Protein AF-A0ABC8SFY9-F1 (afdb_monomer)

Structure (mmCIF, N/CA/C/O backbone):
data_AF-A0ABC8SFY9-F1
#
_entry.id   AF-A0ABC8SFY9-F1
#
loop_
_atom_site.group_PDB
_atom_site.id
_atom_site.type_symbol
_atom_site.label_atom_id
_atom_site.label_alt_id
_atom_site.label_comp_id
_atom_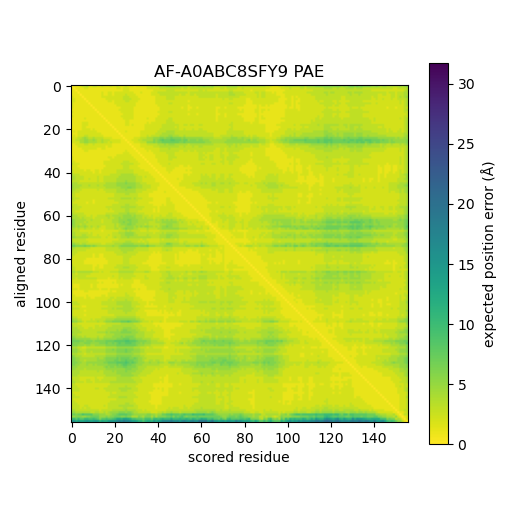site.label_asym_id
_atom_site.label_entity_id
_atom_site.label_seq_id
_atom_site.pdbx_PDB_ins_code
_atom_site.Cartn_x
_atom_site.Cartn_y
_atom_site.Cartn_z
_atom_site.occupancy
_atom_site.B_iso_or_equiv
_atom_site.auth_seq_id
_atom_site.auth_comp_id
_atom_site.auth_asym_id
_atom_site.auth_atom_id
_atom_site.pdbx_PDB_model_num
ATOM 1 N N . ALA A 1 1 ? -20.680 -1.539 16.215 1.00 97.00 1 ALA A N 1
ATOM 2 C CA . ALA A 1 1 ? -20.044 -0.478 15.408 1.00 97.00 1 ALA A CA 1
ATOM 3 C C . ALA A 1 1 ? -19.221 -1.113 14.290 1.00 97.00 1 ALA A C 1
ATOM 5 O O . ALA A 1 1 ? -18.813 -2.262 14.438 1.00 97.00 1 ALA A O 1
ATOM 6 N N . LEU A 1 2 ? -19.001 -0.397 13.190 1.00 98.44 2 LEU A N 1
ATOM 7 C CA . LEU A 1 2 ? -18.145 -0.825 12.082 1.00 98.44 2 LEU A CA 1
ATOM 8 C C . LEU A 1 2 ? -17.188 0.323 11.763 1.00 98.44 2 LEU A C 1
ATOM 10 O O . LEU A 1 2 ? -17.658 1.433 11.526 1.00 98.44 2 LEU A O 1
ATOM 14 N N . LEU A 1 3 ? -15.883 0.054 11.775 1.00 98.69 3 LEU A N 1
ATOM 15 C CA . LEU A 1 3 ? -14.887 0.963 11.210 1.00 98.69 3 LEU A CA 1
ATOM 16 C C . LEU A 1 3 ? -14.606 0.523 9.779 1.00 98.69 3 LEU A C 1
ATOM 18 O O . LEU A 1 3 ? -14.229 -0.624 9.550 1.00 98.69 3 LEU A O 1
ATOM 22 N N . SER A 1 4 ? -14.809 1.408 8.815 1.00 98.50 4 SER A N 1
ATOM 23 C CA . SER A 1 4 ? -14.533 1.104 7.417 1.00 98.50 4 SER A CA 1
ATOM 24 C C . SER A 1 4 ? -13.940 2.297 6.702 1.00 98.50 4 SER A C 1
ATOM 26 O O . SER A 1 4 ? -14.322 3.435 6.978 1.00 98.50 4 SER A O 1
ATOM 28 N N . GLY A 1 5 ? -13.115 2.024 5.702 1.00 98.56 5 GLY A N 1
ATOM 29 C CA . GLY A 1 5 ? -12.632 3.044 4.790 1.00 98.56 5 GLY A CA 1
ATOM 30 C C . GLY A 1 5 ? -12.065 2.441 3.514 1.00 98.56 5 GLY A C 1
ATOM 31 O O . GLY A 1 5 ? -11.805 1.241 3.452 1.00 98.56 5 GLY A O 1
ATOM 32 N N . CYS A 1 6 ? -11.884 3.305 2.517 1.00 98.50 6 CYS A N 1
ATOM 33 C CA . CYS A 1 6 ? -11.317 2.979 1.212 1.00 98.50 6 CYS A CA 1
ATOM 34 C C . CYS A 1 6 ? -9.950 3.666 1.040 1.00 98.50 6 CYS A C 1
ATOM 36 O O . CYS A 1 6 ? -9.765 4.790 1.523 1.00 98.50 6 CYS A O 1
ATOM 38 N N . SER A 1 7 ? -8.997 3.021 0.361 1.00 98.06 7 SER A N 1
ATOM 39 C CA . SER A 1 7 ? -7.664 3.572 0.075 1.00 98.06 7 SER A CA 1
ATOM 40 C C . SER A 1 7 ? -6.928 3.981 1.363 1.00 98.06 7 SER A C 1
ATOM 42 O O . SER A 1 7 ? -6.775 3.162 2.269 1.00 98.06 7 SER A O 1
ATOM 44 N N . ALA A 1 8 ? -6.525 5.247 1.516 1.00 97.50 8 ALA A N 1
ATOM 45 C CA . ALA A 1 8 ? -5.935 5.765 2.755 1.00 97.50 8 ALA A CA 1
ATOM 46 C C . ALA A 1 8 ? -6.844 5.567 3.987 1.00 97.50 8 ALA A C 1
ATOM 48 O O . ALA A 1 8 ? -6.358 5.269 5.076 1.00 97.50 8 ALA A O 1
ATOM 49 N N . GLY A 1 9 ? -8.169 5.668 3.822 1.00 98.38 9 GLY A N 1
ATOM 50 C CA . GLY A 1 9 ? -9.126 5.352 4.886 1.00 98.38 9 GLY A CA 1
ATOM 51 C C . GLY A 1 9 ? -9.219 3.850 5.170 1.00 98.38 9 GLY A C 1
ATOM 52 O O . GLY A 1 9 ? -9.486 3.448 6.303 1.00 98.38 9 GLY A O 1
ATOM 53 N N . GLY A 1 10 ? -8.971 3.018 4.157 1.00 98.50 10 GLY A N 1
ATOM 54 C CA . GLY A 1 10 ? -8.835 1.572 4.301 1.00 98.50 10 GLY A CA 1
ATOM 55 C C . GLY A 1 10 ? -7.616 1.241 5.143 1.00 98.50 10 GLY A C 1
ATOM 56 O O . GLY A 1 10 ? -7.768 0.575 6.161 1.00 98.50 10 GLY A O 1
ATOM 57 N N . LEU A 1 11 ? -6.454 1.804 4.789 1.00 98.25 11 LEU A N 1
ATOM 58 C CA . LEU A 1 11 ? -5.209 1.715 5.556 1.00 98.25 11 LEU A CA 1
ATOM 59 C C . LEU A 1 11 ? -5.415 2.150 7.015 1.00 98.25 11 LEU A C 1
ATOM 61 O O . LEU A 1 11 ? -5.069 1.411 7.934 1.00 98.25 11 LEU A O 1
ATOM 65 N N . ALA A 1 12 ? -6.052 3.302 7.237 1.00 97.94 12 ALA A N 1
ATOM 66 C CA . ALA A 1 12 ? -6.379 3.775 8.580 1.00 97.94 12 ALA A CA 1
ATOM 67 C C . ALA A 1 12 ? -7.294 2.794 9.335 1.00 97.94 12 ALA A C 1
ATOM 69 O O . ALA A 1 12 ? -7.073 2.520 10.512 1.00 97.94 12 ALA A O 1
ATOM 70 N N . SER A 1 13 ? -8.288 2.211 8.657 1.00 98.31 13 SER A N 1
ATOM 71 C CA . SER A 1 13 ? -9.162 1.198 9.259 1.00 98.31 13 SER A CA 1
ATOM 72 C C . SER A 1 13 ? -8.398 -0.060 9.668 1.00 98.31 13 SER A C 1
ATOM 74 O O . SER A 1 13 ? -8.762 -0.678 10.664 1.00 98.31 13 SER A O 1
ATOM 76 N N . ILE A 1 14 ? -7.336 -0.424 8.938 1.00 97.88 14 ILE A N 1
ATOM 77 C CA . ILE A 1 14 ? -6.436 -1.522 9.313 1.00 97.88 14 ILE A CA 1
ATOM 78 C C . ILE A 1 14 ? -5.655 -1.160 10.579 1.00 97.88 14 ILE A C 1
ATOM 80 O O . ILE A 1 14 ? -5.721 -1.877 11.575 1.00 97.88 14 ILE A O 1
ATOM 84 N N . LEU A 1 15 ? -4.946 -0.028 10.549 1.00 97.31 15 LEU A N 1
ATOM 85 C CA . LEU A 1 15 ? -4.025 0.384 11.612 1.00 97.31 15 LEU A CA 1
ATOM 86 C C . LEU A 1 15 ? -4.741 0.666 12.943 1.00 97.31 15 LEU A C 1
ATOM 88 O O . LEU A 1 15 ? -4.200 0.363 14.004 1.00 97.31 15 LEU A O 1
ATOM 92 N N . HIS A 1 16 ? -5.967 1.196 12.891 1.00 97.44 16 HIS A N 1
ATOM 93 C CA . HIS A 1 16 ? -6.719 1.649 14.068 1.00 97.44 16 HIS A CA 1
ATOM 94 C C . HIS A 1 16 ? -7.864 0.715 14.481 1.00 97.44 16 HIS A C 1
ATOM 96 O O . HIS A 1 16 ? -8.679 1.084 15.326 1.00 97.44 16 HIS A O 1
ATOM 102 N N . CYS A 1 17 ? -7.959 -0.493 13.913 1.00 97.81 17 CYS A N 1
ATOM 103 C CA . CYS A 1 17 ? -9.089 -1.387 14.176 1.00 97.81 17 CYS A CA 1
ATOM 104 C C . CYS A 1 17 ? -9.256 -1.722 15.673 1.00 97.81 17 CYS A C 1
ATOM 106 O O . CYS A 1 17 ? -10.347 -1.581 16.236 1.00 97.81 17 CYS A O 1
ATOM 108 N N . ASP A 1 18 ? -8.163 -2.108 16.338 1.00 97.00 18 ASP A N 1
ATOM 109 C CA . ASP A 1 18 ? -8.180 -2.446 17.766 1.00 97.00 18 ASP A CA 1
ATOM 110 C C . ASP A 1 18 ? -8.329 -1.209 18.662 1.00 97.00 18 ASP A C 1
ATOM 112 O O . ASP A 1 18 ? -9.000 -1.266 19.692 1.00 97.00 18 ASP A O 1
ATOM 116 N N . GLU A 1 19 ? -7.770 -0.066 18.262 1.00 96.50 19 GLU A N 1
ATOM 117 C CA . GLU A 1 19 ? -7.972 1.201 18.971 1.00 96.50 19 GLU A CA 1
ATOM 118 C C . GLU A 1 19 ? -9.453 1.596 18.962 1.00 96.50 19 GLU A C 1
ATOM 120 O O . GLU A 1 19 ? -10.039 1.856 20.013 1.00 96.50 19 GLU A O 1
ATOM 125 N N . PHE A 1 20 ? -10.098 1.527 17.796 1.00 97.75 20 PHE A N 1
ATOM 126 C CA . PHE A 1 20 ? -11.526 1.787 17.659 1.00 97.75 20 PHE A CA 1
ATOM 127 C C . PHE A 1 20 ? -12.369 0.812 18.483 1.00 97.75 20 PHE A C 1
ATOM 129 O O . PHE A 1 20 ? -13.337 1.228 19.120 1.00 97.75 20 PHE A O 1
ATOM 136 N N . ARG A 1 21 ? -11.995 -0.476 18.541 1.00 97.81 21 ARG A N 1
ATOM 137 C CA . ARG A 1 21 ? -12.646 -1.460 19.422 1.00 97.81 21 ARG A CA 1
ATOM 138 C C . ARG A 1 21 ? -12.590 -1.046 20.889 1.00 97.81 21 ARG A C 1
ATOM 140 O O . ARG A 1 21 ? -13.574 -1.268 21.602 1.00 97.81 21 ARG A O 1
ATOM 147 N N . ASN A 1 22 ? -11.477 -0.470 21.330 1.00 97.12 22 ASN A N 1
ATOM 148 C CA . ASN A 1 22 ? -11.254 -0.083 22.723 1.00 97.12 22 ASN A CA 1
ATOM 149 C C . ASN A 1 22 ? -12.044 1.165 23.144 1.00 97.12 22 ASN A C 1
ATOM 151 O O . ASN A 1 22 ? -12.210 1.395 24.339 1.00 97.12 22 ASN A O 1
ATOM 155 N N . LEU A 1 23 ? -12.606 1.921 22.194 1.00 97.94 23 LEU A N 1
ATOM 156 C CA . LEU A 1 23 ? -13.518 3.033 22.489 1.00 97.94 23 LEU A CA 1
ATOM 157 C C . LEU A 1 23 ? -14.900 2.570 22.982 1.00 97.94 23 LEU A C 1
ATOM 159 O O . LEU A 1 23 ? -15.683 3.386 23.467 1.00 97.94 23 LEU A O 1
ATOM 163 N N . PHE A 1 24 ? -15.225 1.278 22.856 1.00 98.25 24 PHE A N 1
ATOM 164 C CA . PHE A 1 24 ? -16.538 0.735 23.206 1.00 98.25 24 PHE A CA 1
ATOM 165 C C . PHE A 1 24 ? -16.481 -0.277 24.361 1.00 98.25 24 PHE A C 1
ATOM 167 O O . PHE A 1 24 ? -15.519 -1.043 24.473 1.00 98.25 24 PHE A O 1
ATOM 174 N N . PRO A 1 25 ? -17.567 -0.403 25.154 1.00 97.75 25 PRO A N 1
ATOM 175 C CA . PRO A 1 25 ? -17.709 -1.471 26.142 1.00 97.75 25 PRO A CA 1
ATOM 176 C C . PRO A 1 25 ? -17.524 -2.873 25.545 1.00 97.75 25 PRO A C 1
ATOM 178 O O . PRO A 1 25 ? -17.759 -3.107 24.354 1.00 97.75 25 PRO A O 1
ATOM 181 N N . SER A 1 26 ? -17.171 -3.847 26.387 1.00 94.69 26 SER A N 1
ATOM 182 C CA . SER A 1 26 ? -16.969 -5.245 25.975 1.00 94.69 26 SER A CA 1
ATOM 183 C C . SER A 1 26 ? -18.202 -5.865 25.293 1.00 94.69 26 SER A C 1
ATOM 185 O O . SER A 1 26 ? -18.047 -6.677 24.384 1.00 94.69 26 SER A O 1
ATOM 187 N N . SER A 1 27 ? -19.411 -5.422 25.654 1.00 97.31 27 SER A N 1
ATOM 188 C CA . SER A 1 27 ? -20.687 -5.857 25.067 1.00 97.31 27 SER A CA 1
ATOM 189 C C . SER A 1 27 ? -20.922 -5.384 23.627 1.00 97.31 27 SER A C 1
ATOM 191 O O . SER A 1 27 ? -21.734 -5.973 22.910 1.00 97.31 27 SER A O 1
ATOM 193 N N . THR A 1 28 ? -20.220 -4.341 23.171 1.00 98.31 28 THR A N 1
ATOM 194 C CA . THR A 1 28 ? -20.381 -3.828 21.807 1.00 98.31 28 THR A CA 1
ATOM 195 C C . THR A 1 28 ? -19.648 -4.724 20.818 1.00 98.31 28 THR A C 1
ATOM 197 O O . THR A 1 28 ? -18.427 -4.873 20.869 1.00 98.31 28 THR A O 1
ATOM 200 N N . LYS A 1 29 ? -20.385 -5.270 19.847 1.00 98.25 29 LYS A N 1
ATOM 201 C CA . LYS A 1 29 ? -19.782 -5.937 18.689 1.00 98.25 29 LYS A CA 1
ATOM 202 C C . LYS A 1 29 ? -19.163 -4.886 17.768 1.00 98.25 29 LYS A C 1
ATOM 204 O O . LYS A 1 29 ? -19.874 -4.034 17.222 1.00 98.25 29 LYS A O 1
ATOM 209 N N . VAL A 1 30 ? -17.850 -4.962 17.595 1.00 98.50 30 VAL A N 1
ATOM 210 C CA . VAL A 1 30 ? -17.082 -4.127 16.667 1.00 98.50 30 VAL A CA 1
ATOM 211 C C . VAL A 1 30 ? -16.456 -5.023 15.609 1.00 98.50 30 VAL A C 1
ATOM 213 O O . VAL A 1 30 ? -16.012 -6.129 15.914 1.00 98.50 30 VAL A O 1
ATOM 216 N N . LYS A 1 31 ? -16.480 -4.552 14.367 1.00 98.38 31 LYS A N 1
ATOM 217 C CA . LYS A 1 31 ? -15.796 -5.158 13.225 1.00 98.38 31 LYS A CA 1
ATOM 218 C C . LYS A 1 31 ? -15.107 -4.056 12.429 1.00 98.38 31 LYS A C 1
ATOM 220 O O . LYS A 1 31 ? -15.511 -2.895 12.543 1.00 98.38 31 LYS A O 1
ATOM 225 N N . CYS A 1 32 ? -14.136 -4.427 11.607 1.00 98.69 32 CYS A N 1
ATOM 226 C CA . CYS A 1 32 ? -13.455 -3.501 10.708 1.00 98.69 32 CYS A CA 1
ATOM 227 C C . CYS A 1 32 ? -13.485 -3.986 9.257 1.00 98.69 32 CYS A C 1
ATOM 229 O O . CYS A 1 32 ? -13.538 -5.189 8.999 1.00 98.69 32 CYS A O 1
ATOM 231 N N . LEU A 1 33 ? -13.432 -3.048 8.316 1.00 98.56 33 LEU A N 1
ATOM 232 C CA . LEU A 1 33 ? -13.298 -3.301 6.885 1.00 98.56 33 LEU A CA 1
ATOM 233 C C . LEU A 1 33 ? -12.219 -2.382 6.308 1.00 98.56 33 LEU A C 1
ATOM 235 O O . LEU A 1 33 ? -12.390 -1.164 6.282 1.00 98.56 33 LEU A O 1
ATOM 239 N N . GLY A 1 34 ? -11.130 -2.970 5.826 1.00 98.31 34 GLY A N 1
ATOM 240 C CA . GLY A 1 34 ? -10.152 -2.262 5.005 1.00 98.31 34 GLY A CA 1
ATOM 241 C C . GLY A 1 34 ? -10.435 -2.528 3.533 1.00 98.31 34 GLY A C 1
ATOM 242 O O . GLY A 1 34 ? -10.194 -3.644 3.077 1.00 98.31 34 GLY A O 1
ATOM 243 N N . ASP A 1 35 ? -10.944 -1.531 2.810 1.00 98.56 35 ASP A N 1
ATOM 244 C CA . ASP A 1 35 ? -11.115 -1.579 1.354 1.00 98.56 35 ASP A CA 1
ATOM 245 C C . ASP A 1 35 ? -9.953 -0.856 0.655 1.00 98.56 35 ASP A C 1
ATOM 247 O O . ASP A 1 35 ? -9.627 0.278 1.005 1.00 98.56 35 ASP A O 1
ATOM 251 N N . ALA A 1 36 ? -9.292 -1.515 -0.298 1.00 98.19 36 ALA A N 1
ATOM 252 C CA . ALA A 1 36 ? -8.142 -0.996 -1.050 1.00 98.19 36 ALA A CA 1
ATOM 253 C C . ALA A 1 36 ? -7.031 -0.379 -0.162 1.00 98.19 36 ALA A C 1
ATOM 255 O O . ALA A 1 36 ? -6.348 0.562 -0.557 1.00 98.19 36 ALA A O 1
ATOM 256 N N . GLY A 1 37 ? -6.903 -0.857 1.081 1.00 98.00 37 GLY A N 1
ATOM 257 C CA . GLY A 1 37 ? -6.009 -0.300 2.102 1.00 98.00 37 GLY A CA 1
ATOM 258 C C . GLY A 1 37 ? -4.767 -1.142 2.384 1.00 98.00 37 GLY A C 1
ATOM 259 O O . GLY A 1 37 ? -3.934 -0.738 3.193 1.00 98.00 37 GLY A O 1
ATOM 260 N N . LEU A 1 38 ? -4.648 -2.319 1.760 1.00 97.62 38 LEU A N 1
ATOM 261 C CA . LEU A 1 38 ? -3.526 -3.240 1.935 1.00 97.62 38 LEU A CA 1
ATOM 262 C C . LEU A 1 38 ? -2.409 -2.876 0.952 1.00 97.62 38 LEU A C 1
ATOM 264 O O . LEU A 1 38 ? -2.240 -3.508 -0.089 1.00 97.62 38 LEU A O 1
ATOM 268 N N . PHE A 1 39 ? -1.650 -1.838 1.294 1.00 98.06 39 PHE A N 1
ATOM 269 C CA . PHE A 1 39 ? -0.449 -1.471 0.553 1.00 98.06 39 PHE A CA 1
ATOM 270 C C . PHE A 1 39 ? 0.739 -2.336 0.973 1.00 98.06 39 PHE A C 1
ATOM 272 O O . PHE A 1 39 ? 0.965 -2.549 2.162 1.00 98.06 39 PHE A O 1
ATOM 279 N N . LEU A 1 40 ? 1.511 -2.804 -0.004 1.00 97.88 40 LEU A N 1
ATOM 280 C CA . LEU A 1 40 ? 2.712 -3.616 0.240 1.00 97.88 40 LEU A CA 1
ATOM 281 C C . LEU A 1 40 ? 4.004 -2.810 0.093 1.00 97.88 40 LEU A C 1
ATOM 283 O O . LEU A 1 40 ? 4.105 -1.987 -0.823 1.00 97.88 40 LEU A O 1
ATOM 287 N N . ASP A 1 41 ? 5.021 -3.097 0.906 1.00 97.62 41 ASP A N 1
ATOM 288 C CA . ASP A 1 41 ? 6.374 -2.583 0.685 1.00 97.62 41 ASP A CA 1
ATOM 289 C C . ASP A 1 41 ? 7.020 -3.418 -0.435 1.00 97.62 41 ASP A C 1
ATOM 291 O O . ASP A 1 41 ? 7.747 -4.393 -0.216 1.00 97.62 41 ASP A O 1
ATOM 295 N N . ALA A 1 42 ? 6.676 -3.084 -1.678 1.00 97.50 42 ALA A N 1
ATOM 296 C CA . ALA A 1 42 ? 7.113 -3.791 -2.875 1.00 97.50 42 ALA A CA 1
ATOM 297 C C . ALA A 1 42 ? 8.237 -3.048 -3.608 1.00 97.50 42 ALA A C 1
ATOM 299 O O . ALA A 1 42 ? 8.341 -1.819 -3.572 1.00 97.50 42 ALA A O 1
ATOM 300 N N . VAL A 1 43 ? 9.063 -3.823 -4.311 1.00 98.00 43 VAL A N 1
ATOM 301 C CA . VAL A 1 43 ? 10.079 -3.291 -5.219 1.00 98.00 43 VAL A CA 1
ATOM 302 C C . VAL A 1 43 ? 9.405 -2.839 -6.517 1.00 98.00 43 VAL A C 1
ATOM 304 O O . VAL A 1 43 ? 8.600 -3.572 -7.091 1.00 98.00 43 VAL A O 1
ATOM 307 N N . ASP A 1 44 ? 9.719 -1.628 -6.961 1.00 97.88 44 ASP A N 1
ATOM 308 C CA . ASP A 1 44 ? 9.241 -1.036 -8.205 1.00 9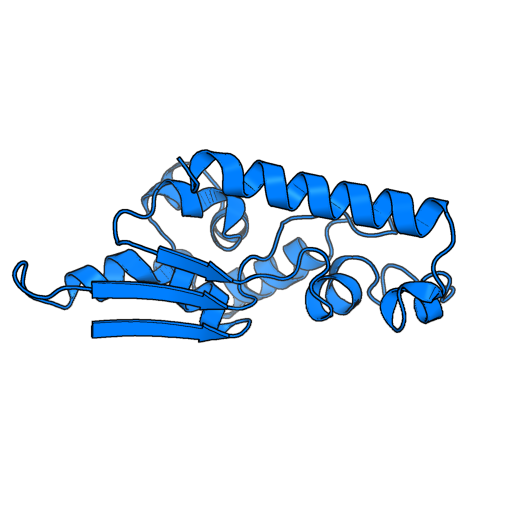7.88 44 ASP A CA 1
ATOM 309 C C . ASP A 1 44 ? 10.025 -1.537 -9.428 1.00 97.88 44 ASP A C 1
ATOM 311 O O . ASP A 1 44 ? 11.027 -2.249 -9.324 1.00 97.88 44 ASP A O 1
ATOM 315 N N . VAL A 1 45 ? 9.571 -1.158 -10.621 1.00 97.81 45 VAL A N 1
ATOM 316 C CA . VAL A 1 45 ? 10.137 -1.611 -11.902 1.00 97.81 45 VAL A CA 1
ATOM 317 C C . VAL A 1 45 ? 11.576 -1.142 -12.149 1.00 97.81 45 VAL A C 1
ATOM 319 O O . VAL A 1 45 ? 12.238 -1.667 -13.041 1.00 97.81 45 VAL A O 1
ATOM 322 N N . SER A 1 46 ? 12.079 -0.195 -11.348 1.00 97.19 46 SER A N 1
ATOM 323 C CA . SER A 1 46 ? 13.474 0.258 -11.364 1.00 97.19 46 SER A CA 1
ATOM 324 C C . SER A 1 46 ? 14.357 -0.449 -10.327 1.00 97.19 46 SER A C 1
ATOM 326 O O . SER A 1 46 ? 15.547 -0.147 -10.223 1.00 97.19 46 SER A O 1
ATOM 328 N N . GLY A 1 47 ? 13.797 -1.381 -9.546 1.00 96.81 47 GLY A N 1
ATOM 329 C CA . GLY A 1 47 ? 14.507 -2.089 -8.480 1.00 96.81 47 GLY A CA 1
ATOM 330 C C . GLY A 1 47 ? 14.566 -1.330 -7.149 1.00 96.81 47 GLY A C 1
ATOM 331 O O . GLY A 1 47 ? 15.298 -1.743 -6.250 1.00 96.81 47 GLY A O 1
ATOM 332 N N . LYS A 1 48 ? 13.818 -0.230 -7.000 1.00 97.31 48 LYS A N 1
ATOM 333 C CA . LYS A 1 48 ? 13.773 0.594 -5.779 1.00 97.31 48 LYS A CA 1
ATOM 334 C C . LYS A 1 48 ? 12.474 0.357 -5.006 1.00 97.31 48 LYS A C 1
ATOM 336 O O . LYS A 1 48 ? 11.676 -0.491 -5.374 1.00 97.31 48 LYS A O 1
ATOM 341 N N . ARG A 1 49 ? 12.264 1.070 -3.895 1.00 97.31 49 ARG A N 1
ATOM 342 C CA . ARG A 1 49 ? 11.045 0.988 -3.068 1.00 97.31 49 ARG A CA 1
ATOM 343 C C . ARG A 1 49 ? 10.324 2.335 -3.030 1.00 97.31 49 ARG A C 1
ATOM 345 O O . ARG A 1 49 ? 10.252 2.975 -1.983 1.00 97.31 49 ARG A O 1
ATOM 352 N N . SER A 1 50 ? 9.803 2.775 -4.178 1.00 97.00 50 SER A N 1
ATOM 353 C CA . SER A 1 50 ? 9.155 4.092 -4.319 1.00 97.00 50 SER A CA 1
ATOM 354 C C . SER A 1 50 ? 8.071 4.369 -3.265 1.00 97.00 50 SER A C 1
ATOM 356 O O . SER A 1 50 ? 8.022 5.466 -2.709 1.00 97.00 50 SER A O 1
ATOM 358 N N . LEU A 1 51 ? 7.237 3.377 -2.923 1.00 97.69 51 LEU A N 1
ATOM 359 C CA . LEU A 1 51 ? 6.189 3.559 -1.910 1.00 97.69 51 LEU A CA 1
ATOM 360 C C . LEU A 1 51 ? 6.744 3.687 -0.497 1.00 97.69 51 LEU A C 1
ATOM 362 O O . LEU A 1 51 ? 6.212 4.466 0.285 1.00 97.69 51 LEU A O 1
ATOM 366 N N . ARG A 1 52 ? 7.829 2.973 -0.177 1.00 98.00 52 ARG A N 1
ATOM 367 C CA . ARG A 1 52 ? 8.496 3.108 1.121 1.00 98.00 52 ARG A CA 1
ATOM 368 C C . ARG A 1 52 ? 9.009 4.522 1.315 1.00 98.00 52 ARG A C 1
ATOM 370 O O . ARG A 1 52 ? 8.771 5.094 2.367 1.00 98.00 52 ARG A O 1
ATOM 377 N N . THR A 1 53 ? 9.634 5.105 0.293 1.00 97.25 53 THR A N 1
ATOM 378 C CA . THR A 1 53 ? 10.081 6.505 0.339 1.00 97.25 53 THR A CA 1
ATOM 379 C C . THR A 1 53 ? 8.906 7.469 0.525 1.00 97.25 53 THR A C 1
ATOM 381 O O . THR A 1 53 ? 8.998 8.401 1.321 1.00 97.25 53 THR A O 1
ATOM 384 N N . LEU A 1 54 ? 7.777 7.237 -0.157 1.00 96.62 54 LEU A N 1
ATOM 385 C CA . LEU A 1 54 ? 6.565 8.039 0.044 1.00 96.62 54 LEU A CA 1
ATOM 386 C C . LEU A 1 54 ? 6.039 7.917 1.483 1.00 96.62 54 LEU A C 1
ATOM 388 O O . LEU A 1 54 ? 5.765 8.926 2.129 1.00 96.62 54 LEU A O 1
ATOM 392 N N . PHE A 1 55 ? 5.900 6.691 1.986 1.00 97.75 55 PHE A N 1
ATOM 393 C CA . PHE A 1 55 ? 5.378 6.412 3.323 1.00 97.75 55 PHE A CA 1
ATOM 394 C C . PHE A 1 55 ? 6.314 6.909 4.422 1.00 97.75 55 PHE A C 1
ATOM 396 O O . PHE A 1 55 ? 5.830 7.457 5.404 1.00 97.75 55 PHE A O 1
ATOM 403 N N . GLU A 1 56 ? 7.630 6.825 4.240 1.00 97.94 56 GLU A N 1
ATOM 404 C CA . GLU A 1 56 ? 8.612 7.438 5.138 1.00 97.94 56 GLU A CA 1
ATOM 405 C C . GLU A 1 56 ? 8.392 8.950 5.243 1.00 97.94 56 GLU A C 1
ATOM 407 O O . GLU A 1 56 ? 8.331 9.499 6.346 1.00 97.94 56 GLU A O 1
ATOM 412 N N . GLY A 1 57 ? 8.175 9.612 4.102 1.00 97.44 57 GLY A N 1
ATOM 413 C CA . GLY A 1 57 ? 7.813 11.025 4.055 1.00 97.44 57 GLY A CA 1
ATOM 414 C C . GLY A 1 57 ? 6.522 11.327 4.818 1.00 97.44 57 GLY A C 1
ATOM 415 O O . GLY A 1 57 ? 6.490 12.266 5.609 1.00 97.44 57 GLY A O 1
ATOM 416 N N . VAL A 1 58 ? 5.474 10.514 4.643 1.00 96.69 58 VAL A N 1
ATOM 417 C CA . VAL A 1 58 ? 4.205 10.659 5.382 1.00 96.69 58 VAL A CA 1
ATOM 418 C C . VAL A 1 58 ? 4.415 10.471 6.884 1.00 96.69 58 VAL A C 1
ATOM 420 O O . VAL A 1 58 ? 3.963 11.300 7.674 1.00 96.69 58 VAL A O 1
ATOM 423 N N . VAL A 1 59 ? 5.119 9.411 7.282 1.00 97.25 59 VAL A N 1
ATOM 424 C CA . VAL A 1 59 ? 5.367 9.068 8.685 1.00 97.25 59 VAL A CA 1
ATOM 425 C C . VAL A 1 59 ? 6.144 10.170 9.393 1.00 97.25 59 VAL A C 1
ATOM 427 O O . VAL A 1 59 ? 5.743 10.594 10.481 1.00 97.25 59 VAL A O 1
ATOM 430 N N . SER A 1 60 ? 7.205 10.666 8.755 1.00 97.00 60 SER A N 1
ATOM 431 C CA . SER A 1 60 ? 8.035 11.751 9.274 1.00 97.00 60 SER A CA 1
ATOM 432 C C . SER A 1 60 ? 7.268 13.074 9.335 1.00 97.00 60 SER A C 1
ATOM 434 O O . SER A 1 60 ? 7.193 13.694 10.395 1.00 97.00 60 SER A O 1
ATOM 436 N N . LEU A 1 61 ? 6.631 13.479 8.229 1.00 97.56 61 LEU A N 1
ATOM 437 C CA . LEU A 1 61 ? 5.968 14.780 8.118 1.00 97.56 61 LEU A CA 1
ATOM 438 C C . LEU A 1 61 ? 4.747 14.901 9.035 1.00 97.56 61 LEU A C 1
ATOM 440 O O . LEU A 1 61 ? 4.531 15.949 9.637 1.00 97.56 61 LEU A O 1
ATOM 444 N N . GLN A 1 62 ? 3.938 13.844 9.135 1.00 95.50 62 GLN A N 1
ATOM 445 C CA . GLN A 1 62 ? 2.701 13.856 9.923 1.00 95.50 62 GLN A CA 1
ATOM 446 C C . GLN A 1 62 ? 2.919 13.416 11.379 1.00 95.50 62 GLN A C 1
ATOM 448 O O . GLN A 1 62 ? 2.003 13.500 12.197 1.00 95.50 62 GLN A O 1
ATOM 453 N N . GLY A 1 63 ? 4.111 12.912 11.720 1.00 94.69 63 GLY A N 1
ATOM 454 C CA . GLY A 1 63 ? 4.415 12.412 13.061 1.00 94.69 63 GLY A CA 1
ATOM 455 C C . GLY A 1 63 ? 3.497 11.265 13.500 1.00 94.69 63 GLY A C 1
ATOM 456 O O . GLY A 1 63 ? 3.210 11.128 14.692 1.00 94.69 63 GLY A O 1
ATOM 457 N N . VAL A 1 64 ? 3.013 10.450 12.553 1.00 94.12 64 VAL A N 1
ATOM 458 C CA . VAL A 1 64 ? 2.028 9.380 12.820 1.00 94.12 64 VAL A CA 1
ATOM 459 C C . VAL A 1 64 ? 2.621 8.174 13.540 1.00 94.12 64 VAL A C 1
ATOM 461 O O . VAL A 1 64 ? 1.869 7.325 14.000 1.00 94.12 64 VAL A O 1
ATOM 464 N N . GLN A 1 65 ? 3.943 8.126 13.728 1.00 93.75 65 GLN A N 1
ATOM 465 C CA . GLN A 1 65 ? 4.642 7.073 14.476 1.00 93.75 65 GLN A CA 1
ATOM 466 C C . GLN A 1 65 ? 4.022 6.771 15.852 1.00 93.75 65 GLN A C 1
ATOM 468 O O . GLN A 1 65 ? 3.980 5.620 16.271 1.00 93.75 65 GLN A O 1
ATOM 473 N N . LYS A 1 66 ? 3.496 7.796 16.537 1.00 92.00 66 LYS A N 1
ATOM 474 C CA . LYS A 1 66 ? 2.851 7.674 17.856 1.00 92.00 66 LYS A CA 1
ATOM 475 C C . LYS A 1 66 ? 1.469 7.010 17.814 1.00 92.00 66 LYS A C 1
ATOM 477 O O . LYS A 1 66 ? 0.967 6.613 18.855 1.00 92.00 66 LYS A O 1
ATOM 482 N N . ASN A 1 67 ? 0.868 6.929 16.629 1.00 92.62 67 ASN A N 1
ATOM 483 C CA . ASN A 1 67 ? -0.453 6.350 16.394 1.00 92.62 67 ASN A CA 1
ATOM 484 C C . ASN A 1 67 ? -0.358 4.958 15.736 1.00 92.62 67 ASN A C 1
ATOM 486 O O . ASN A 1 67 ? -1.377 4.379 15.377 1.00 92.62 67 ASN A O 1
ATOM 490 N N . LEU A 1 68 ? 0.854 4.436 15.520 1.00 95.19 68 LEU A N 1
ATOM 491 C CA . LEU A 1 68 ? 1.063 3.116 14.930 1.00 95.19 68 LEU A CA 1
ATOM 492 C C . LEU A 1 68 ? 0.945 2.002 15.981 1.00 95.19 68 LEU A C 1
ATOM 494 O O . LEU A 1 68 ? 1.253 2.236 17.153 1.00 95.19 68 LEU A O 1
ATOM 498 N N . PRO A 1 69 ? 0.577 0.768 15.583 1.00 93.00 69 PRO A N 1
ATOM 499 C CA . PRO A 1 69 ? 0.480 -0.352 16.512 1.00 93.00 69 PRO A CA 1
ATOM 500 C C . PRO A 1 69 ? 1.794 -0.608 17.262 1.00 93.00 69 PRO A C 1
ATOM 502 O O . PRO A 1 69 ? 2.812 -0.955 16.658 1.00 93.00 69 PRO A O 1
ATOM 505 N N . HIS A 1 70 ? 1.757 -0.514 18.595 1.00 91.94 70 HIS A N 1
ATOM 506 C CA . HIS A 1 70 ? 2.911 -0.808 19.457 1.00 91.94 70 HIS A CA 1
ATOM 507 C C . HIS A 1 70 ? 3.452 -2.228 19.272 1.00 91.94 70 HIS A C 1
ATOM 509 O O . HIS A 1 70 ? 4.651 -2.463 19.379 1.00 91.94 70 HIS A O 1
ATOM 515 N N . THR A 1 71 ? 2.575 -3.180 18.950 1.00 91.81 71 THR A N 1
ATOM 516 C CA . THR A 1 71 ? 2.958 -4.561 18.629 1.00 91.81 71 THR A CA 1
ATOM 517 C C . THR A 1 71 ? 3.935 -4.646 17.457 1.00 91.81 71 THR A C 1
ATOM 519 O O . THR A 1 71 ? 4.739 -5.572 17.421 1.00 91.81 71 THR A O 1
ATOM 522 N N . CYS A 1 72 ? 3.904 -3.680 16.535 1.00 95.56 72 CYS A N 1
ATOM 523 C CA . CYS A 1 72 ? 4.845 -3.584 15.428 1.00 95.56 72 CYS A CA 1
ATOM 524 C C . CYS A 1 72 ? 6.046 -2.688 15.769 1.00 95.56 72 CYS A C 1
ATOM 526 O O . CYS A 1 72 ? 7.193 -3.105 15.604 1.00 95.56 72 CYS A O 1
ATOM 528 N N . THR A 1 73 ? 5.808 -1.473 16.284 1.00 95.94 73 THR A N 1
ATOM 529 C CA . THR A 1 73 ? 6.875 -0.469 16.485 1.00 95.94 73 THR A CA 1
ATOM 530 C C . THR A 1 73 ? 7.884 -0.842 17.572 1.00 95.94 73 THR A C 1
ATOM 532 O O . THR A 1 73 ? 8.972 -0.277 17.619 1.00 95.94 73 THR A O 1
ATOM 535 N N . ASN A 1 74 ? 7.576 -1.838 18.409 1.00 94.81 74 ASN A N 1
ATOM 536 C CA . ASN A 1 74 ? 8.532 -2.421 19.353 1.00 94.81 74 ASN A CA 1
ATOM 537 C C . ASN A 1 74 ? 9.649 -3.242 18.679 1.00 94.81 74 ASN A C 1
ATOM 539 O O . ASN A 1 74 ? 10.654 -3.540 19.325 1.00 94.81 74 ASN A O 1
ATOM 543 N N . HIS A 1 75 ? 9.478 -3.640 17.415 1.00 95.19 75 HIS A N 1
ATOM 544 C CA . HIS A 1 75 ? 10.402 -4.537 16.712 1.00 95.19 75 HIS A CA 1
ATOM 545 C C . HIS A 1 75 ? 10.821 -4.039 15.322 1.00 95.19 75 HIS A C 1
ATOM 547 O O . HIS A 1 75 ? 11.859 -4.467 14.821 1.00 95.19 75 HIS A O 1
ATOM 553 N N . LEU A 1 76 ? 10.039 -3.152 14.702 1.00 97.25 76 LEU A N 1
ATOM 554 C CA . LEU A 1 76 ? 10.286 -2.602 13.369 1.00 97.25 76 LEU A CA 1
ATOM 555 C C . LEU A 1 76 ? 10.250 -1.070 13.384 1.00 97.25 76 LEU A C 1
ATOM 557 O O . LEU A 1 76 ? 9.667 -0.452 14.275 1.00 97.25 76 LEU A O 1
ATOM 561 N N . ASP A 1 77 ? 10.864 -0.453 12.373 1.00 97.25 77 ASP A N 1
ATOM 562 C CA . ASP A 1 77 ? 10.829 0.999 12.215 1.00 97.25 77 ASP A CA 1
ATOM 563 C C . ASP A 1 77 ? 9.404 1.510 11.896 1.00 97.25 77 ASP A C 1
ATOM 565 O O . ASP A 1 77 ? 8.601 0.780 11.300 1.00 97.25 77 ASP A O 1
ATOM 569 N N . PRO A 1 78 ? 9.068 2.767 12.250 1.00 97.31 78 PRO A N 1
ATOM 570 C CA . PRO A 1 78 ? 7.735 3.323 12.021 1.00 97.31 78 PRO A CA 1
ATOM 571 C C . PRO A 1 78 ? 7.250 3.251 10.568 1.00 97.31 78 PRO A C 1
ATOM 573 O O . PRO A 1 78 ? 6.065 3.021 10.340 1.00 97.31 78 PRO A O 1
ATOM 576 N N . THR A 1 79 ? 8.135 3.399 9.579 1.00 98.00 79 THR A N 1
ATOM 577 C CA . THR A 1 79 ? 7.750 3.297 8.164 1.00 98.00 79 THR A CA 1
ATOM 578 C C . THR A 1 79 ? 7.325 1.875 7.821 1.00 98.00 79 THR A C 1
ATOM 580 O O . THR A 1 79 ? 6.273 1.689 7.212 1.00 98.00 79 THR A O 1
ATOM 583 N N . SER A 1 80 ? 8.077 0.866 8.270 1.00 97.88 80 SER A N 1
ATOM 584 C CA . SER A 1 80 ? 7.685 -0.542 8.113 1.00 97.88 80 SER A CA 1
ATOM 585 C C . SER A 1 80 ? 6.334 -0.834 8.777 1.00 97.88 80 SER A C 1
ATOM 587 O O . SER A 1 80 ? 5.502 -1.528 8.198 1.00 97.88 80 SER A O 1
ATOM 589 N N . CYS A 1 81 ? 6.056 -0.247 9.943 1.00 97.62 81 CYS A N 1
ATOM 590 C CA . CYS A 1 81 ? 4.775 -0.418 10.638 1.00 97.62 81 CYS A CA 1
ATOM 591 C C . CYS A 1 81 ? 3.595 0.343 10.026 1.00 97.62 81 CYS A C 1
ATOM 593 O O . CYS A 1 81 ? 2.448 0.060 10.372 1.00 97.62 81 CYS A O 1
ATOM 595 N N . PHE A 1 82 ? 3.854 1.281 9.115 1.00 97.81 82 PHE A N 1
ATOM 596 C CA . PHE A 1 82 ? 2.815 1.929 8.320 1.00 97.81 82 PHE A CA 1
ATOM 597 C C . PHE A 1 82 ? 2.351 1.041 7.150 1.00 97.81 82 PHE A C 1
ATOM 599 O O . PHE A 1 82 ? 1.262 1.255 6.624 1.00 97.81 82 PHE A O 1
ATOM 606 N N . PHE A 1 83 ? 3.119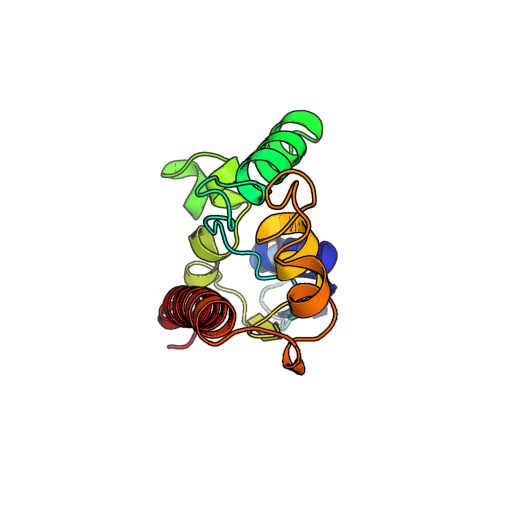 0.006 6.778 1.00 98.00 83 PHE A N 1
ATOM 607 C CA . PHE A 1 83 ? 2.678 -1.035 5.848 1.00 98.00 83 PHE A CA 1
ATOM 608 C C . PHE A 1 83 ? 1.880 -2.129 6.579 1.00 98.00 83 PHE A C 1
ATOM 610 O O . PHE A 1 83 ? 2.420 -2.793 7.472 1.00 98.00 83 PHE A O 1
ATOM 617 N N . PRO A 1 84 ? 0.612 -2.380 6.196 1.00 96.75 84 PRO A N 1
ATOM 618 C CA . PRO A 1 84 ? -0.236 -3.377 6.846 1.00 96.75 84 PRO A CA 1
ATOM 619 C C . PRO A 1 84 ? 0.349 -4.785 6.908 1.00 96.75 84 PRO A C 1
ATOM 621 O O . PRO A 1 84 ? 0.115 -5.484 7.886 1.00 96.75 84 PRO A O 1
ATOM 624 N N . GLU A 1 85 ? 1.137 -5.204 5.915 1.00 96.00 85 GLU A N 1
ATOM 625 C CA . GLU A 1 85 ? 1.758 -6.538 5.873 1.00 96.00 85 GLU A CA 1
ATOM 626 C C . GLU A 1 85 ? 2.559 -6.896 7.139 1.00 96.00 85 GLU A C 1
ATOM 628 O O . GLU A 1 85 ? 2.660 -8.071 7.480 1.00 96.00 85 GLU A O 1
ATOM 633 N N . ASN A 1 86 ? 3.050 -5.894 7.877 1.00 96.25 86 ASN A N 1
ATOM 634 C CA . ASN A 1 86 ? 3.824 -6.080 9.105 1.00 96.25 86 ASN A CA 1
ATOM 635 C C . ASN A 1 86 ? 2.976 -6.116 10.389 1.00 96.25 86 ASN A C 1
ATOM 637 O O . ASN A 1 86 ? 3.502 -6.409 11.460 1.00 96.25 86 ASN A O 1
ATOM 641 N N . SER A 1 87 ? 1.679 -5.800 10.320 1.00 93.00 87 SER A N 1
ATOM 642 C CA . SER A 1 87 ? 0.823 -5.657 11.509 1.00 93.00 87 SER A CA 1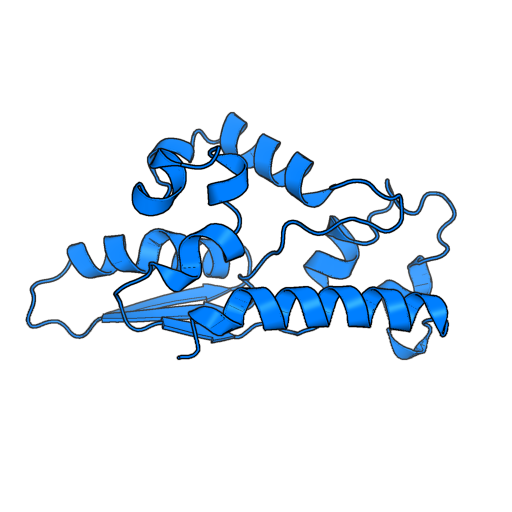
ATOM 643 C C . SER A 1 87 ? -0.523 -6.379 11.424 1.00 93.00 87 SER A C 1
ATOM 645 O O . SER A 1 87 ? -1.091 -6.701 12.468 1.00 93.00 87 SER A O 1
ATOM 647 N N . ILE A 1 88 ? -1.018 -6.708 10.224 1.00 94.12 88 ILE A N 1
ATOM 648 C CA . ILE A 1 88 ? -2.362 -7.280 10.024 1.00 94.12 88 ILE A CA 1
ATOM 649 C C . ILE A 1 88 ? -2.609 -8.571 10.804 1.00 94.12 88 ILE A C 1
ATOM 651 O O . ILE A 1 88 ? -3.698 -8.759 11.333 1.00 94.12 88 ILE A O 1
ATOM 655 N N . ALA A 1 89 ? -1.604 -9.440 10.934 1.00 93.12 89 ALA A N 1
ATOM 656 C CA . ALA A 1 89 ? -1.739 -10.707 11.656 1.00 93.12 89 ALA A CA 1
ATOM 657 C C . ALA A 1 89 ? -1.878 -10.530 13.182 1.00 93.12 89 ALA A C 1
ATOM 659 O O . ALA A 1 89 ? -2.281 -11.460 13.874 1.00 93.12 89 ALA A O 1
ATOM 660 N N . ALA A 1 90 ? -1.539 -9.352 13.717 1.00 93.06 90 ALA A N 1
ATOM 661 C CA . ALA A 1 90 ? -1.640 -9.047 15.142 1.00 93.06 90 ALA A CA 1
ATOM 662 C C . ALA A 1 90 ? -2.975 -8.386 15.534 1.00 93.06 90 ALA A C 1
ATOM 664 O O . ALA A 1 90 ? -3.212 -8.181 16.728 1.00 93.06 90 ALA A O 1
ATOM 665 N N . ILE A 1 91 ? -3.829 -8.042 14.560 1.00 94.88 91 ILE A N 1
ATOM 666 C CA . ILE A 1 91 ? -5.133 -7.413 14.803 1.00 94.88 91 ILE A CA 1
ATOM 667 C C . ILE A 1 91 ? -6.057 -8.417 15.495 1.00 94.88 91 ILE A C 1
ATOM 669 O O . ILE A 1 91 ? -6.270 -9.527 15.010 1.00 94.88 91 ILE A O 1
ATOM 673 N N . LYS A 1 92 ? -6.631 -8.020 16.634 1.00 95.19 92 LYS A N 1
ATOM 674 C CA . LYS A 1 92 ? -7.493 -8.892 17.451 1.00 95.19 92 LYS A CA 1
ATOM 675 C C . LYS A 1 92 ? -8.969 -8.759 17.099 1.00 95.19 92 LYS A C 1
ATOM 677 O O . LYS A 1 92 ? -9.751 -9.691 17.288 1.00 95.19 92 LYS A O 1
ATOM 682 N N . THR A 1 93 ? -9.376 -7.581 16.645 1.00 97.19 93 THR A N 1
ATOM 683 C CA . THR A 1 93 ? -10.764 -7.281 16.299 1.00 97.19 93 THR A CA 1
ATOM 684 C C . THR A 1 93 ? -11.109 -7.884 14.936 1.00 97.19 93 THR A C 1
ATOM 686 O O . THR A 1 93 ? -10.337 -7.715 13.994 1.00 97.19 93 THR A O 1
ATOM 689 N N . PRO A 1 94 ? -12.273 -8.551 14.778 1.00 97.12 94 PRO A N 1
ATOM 690 C CA . PRO A 1 94 ? -12.647 -9.161 13.508 1.00 97.12 94 PRO A CA 1
ATOM 691 C C . PRO A 1 94 ? -12.612 -8.156 12.359 1.00 97.12 94 PRO A C 1
ATOM 693 O O . PRO A 1 94 ? -13.334 -7.152 12.365 1.00 97.12 94 PRO A O 1
ATOM 696 N N . MET A 1 95 ? -11.798 -8.463 11.358 1.00 97.19 95 MET A N 1
ATOM 697 C CA . MET A 1 95 ? -11.537 -7.591 10.229 1.00 97.19 95 MET A CA 1
ATOM 698 C C . MET A 1 95 ? -11.829 -8.314 8.916 1.00 97.19 95 MET A C 1
ATOM 700 O O . MET A 1 95 ? -11.551 -9.500 8.770 1.00 97.19 95 MET A O 1
ATOM 704 N N . PHE A 1 96 ? -12.388 -7.587 7.953 1.00 97.56 96 PHE A N 1
ATOM 705 C CA . PHE A 1 96 ? -12.479 -8.018 6.565 1.00 97.56 96 PHE A CA 1
ATOM 706 C C . PHE A 1 96 ? -11.522 -7.178 5.715 1.00 97.56 96 PHE A C 1
ATOM 708 O O . PHE A 1 96 ? -11.501 -5.951 5.831 1.00 97.56 96 PHE A O 1
ATOM 715 N N . LEU A 1 97 ? -10.739 -7.836 4.864 1.00 97.50 97 LEU A N 1
ATOM 716 C CA . LEU A 1 97 ? -9.862 -7.187 3.893 1.00 97.50 97 LEU A CA 1
ATOM 717 C C . LEU A 1 97 ? -10.466 -7.348 2.501 1.00 97.50 97 LEU A C 1
ATOM 719 O O . LEU A 1 97 ? -10.616 -8.466 2.012 1.00 97.50 97 LEU A O 1
ATOM 723 N N . LEU A 1 98 ? -10.794 -6.228 1.862 1.00 97.62 98 LEU A N 1
ATOM 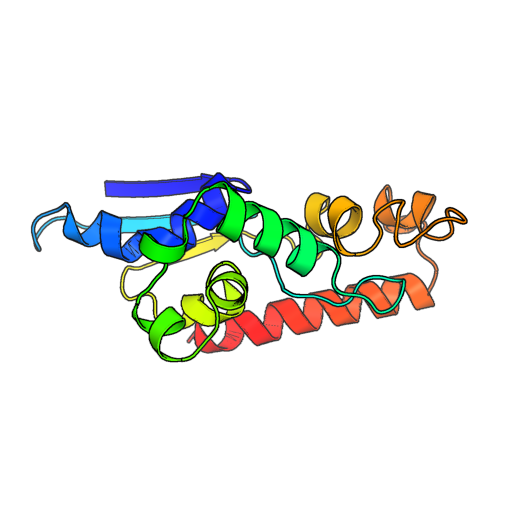724 C CA . LEU A 1 98 ? -11.179 -6.178 0.458 1.00 97.62 98 LEU A CA 1
ATOM 725 C C . LEU A 1 98 ? -10.074 -5.450 -0.300 1.00 97.62 98 LEU A C 1
ATOM 727 O O . LEU A 1 98 ? -9.866 -4.262 -0.104 1.00 97.62 98 LEU A O 1
ATOM 731 N N . ASN A 1 99 ? -9.327 -6.155 -1.143 1.00 98.00 99 ASN A N 1
ATOM 732 C CA . ASN A 1 99 ? -8.246 -5.529 -1.893 1.00 98.00 99 ASN A CA 1
ATOM 733 C C . ASN A 1 99 ? -8.062 -6.229 -3.235 1.00 98.00 99 ASN A C 1
ATOM 735 O O . ASN A 1 99 ? -8.093 -7.460 -3.316 1.00 98.00 99 ASN A O 1
ATOM 739 N N . ALA A 1 100 ? -7.857 -5.451 -4.294 1.00 97.12 100 ALA A N 1
ATOM 740 C CA . ALA A 1 100 ? -7.535 -6.007 -5.597 1.00 97.12 100 ALA A CA 1
ATOM 741 C C . ALA A 1 100 ? -6.123 -6.614 -5.577 1.00 97.12 100 ALA A C 1
ATOM 743 O O . ALA A 1 100 ? -5.210 -6.063 -4.965 1.00 97.12 100 ALA A O 1
ATOM 744 N N . ALA A 1 101 ? -5.931 -7.727 -6.291 1.00 95.00 101 ALA A N 1
ATOM 745 C CA . ALA A 1 101 ? -4.607 -8.336 -6.463 1.00 95.00 101 ALA A CA 1
ATOM 746 C C . ALA A 1 101 ? -3.625 -7.425 -7.222 1.00 95.00 101 ALA A C 1
ATOM 748 O O . ALA A 1 101 ? -2.414 -7.526 -7.049 1.00 95.00 101 ALA A O 1
ATOM 749 N N . TYR A 1 102 ? -4.172 -6.545 -8.061 1.00 95.75 102 TYR A N 1
ATOM 750 C CA . TYR A 1 102 ? -3.459 -5.529 -8.825 1.00 95.75 102 TYR A CA 1
ATOM 751 C C . TYR A 1 102 ? -4.144 -4.188 -8.559 1.00 95.75 102 TYR A C 1
ATOM 753 O O . TYR A 1 102 ? -4.894 -3.688 -9.398 1.00 95.75 102 TYR A O 1
ATOM 761 N N . ASP A 1 103 ? -3.977 -3.663 -7.344 1.00 97.25 103 ASP A N 1
ATOM 762 C CA . ASP A 1 103 ? -4.517 -2.353 -6.981 1.00 97.25 103 ASP A CA 1
ATOM 763 C C . ASP A 1 103 ? -4.004 -1.290 -7.961 1.00 97.25 103 ASP A C 1
ATOM 765 O O . ASP A 1 103 ? -2.795 -1.121 -8.136 1.00 97.25 103 ASP A O 1
ATOM 769 N N . SER A 1 104 ? -4.922 -0.613 -8.653 1.00 96.06 104 SER A N 1
ATOM 770 C CA . SER A 1 104 ? -4.570 0.285 -9.756 1.00 96.06 104 SER A CA 1
ATOM 771 C C . SER A 1 104 ? -3.720 1.457 -9.279 1.00 96.06 104 SER A C 1
ATOM 773 O O . SER A 1 104 ? -2.785 1.859 -9.974 1.00 96.06 104 SER A O 1
ATOM 775 N N . TRP A 1 105 ? -3.996 1.966 -8.077 1.00 97.00 105 TRP A N 1
ATOM 776 C CA . TRP A 1 105 ? -3.205 3.033 -7.491 1.00 97.00 105 TRP A CA 1
ATOM 777 C C . TRP A 1 105 ? -1.808 2.533 -7.138 1.00 97.00 105 TRP A C 1
ATOM 779 O O . TRP A 1 105 ? -0.834 3.172 -7.527 1.00 97.00 105 TRP A O 1
ATOM 789 N N . GLN A 1 106 ? -1.669 1.373 -6.490 1.00 97.56 106 GLN A N 1
ATOM 790 C CA . GLN A 1 106 ? -0.349 0.847 -6.149 1.00 97.56 106 GLN A CA 1
ATOM 791 C C . GLN A 1 106 ? 0.468 0.498 -7.405 1.00 97.56 106 GLN A C 1
ATOM 793 O O . GLN A 1 106 ? 1.656 0.812 -7.477 1.00 97.56 106 GLN A O 1
ATOM 798 N N . VAL A 1 107 ? -0.150 -0.063 -8.447 1.00 97.25 107 VAL A N 1
ATOM 799 C CA . VAL A 1 107 ? 0.540 -0.315 -9.722 1.00 97.25 107 VAL A CA 1
ATOM 800 C C . VAL A 1 107 ? 1.071 0.994 -10.325 1.00 97.25 107 VAL A C 1
ATOM 802 O O . VAL A 1 107 ? 2.226 1.053 -10.745 1.00 97.25 107 VAL A O 1
ATOM 805 N N . GLN A 1 108 ? 0.271 2.063 -10.335 1.00 96.38 108 GLN A N 1
ATOM 806 C CA . GLN A 1 108 ? 0.641 3.321 -10.993 1.00 96.38 108 GLN A CA 1
ATOM 807 C C . GLN A 1 108 ? 1.550 4.226 -10.155 1.00 96.38 108 GLN A C 1
ATOM 809 O O . GLN A 1 108 ? 2.476 4.824 -10.697 1.00 96.38 108 GLN A O 1
ATOM 814 N N . ALA A 1 109 ? 1.285 4.349 -8.856 1.00 94.38 109 ALA A N 1
ATOM 815 C CA . ALA A 1 109 ? 1.968 5.276 -7.957 1.00 94.38 109 ALA A CA 1
ATOM 816 C C . ALA A 1 109 ? 3.187 4.654 -7.263 1.00 94.38 109 ALA A C 1
ATOM 818 O O . ALA A 1 109 ? 4.077 5.380 -6.826 1.00 94.38 109 ALA A O 1
ATOM 819 N N . SER A 1 110 ? 3.237 3.322 -7.162 1.00 95.62 110 SER A N 1
ATOM 820 C CA . SER A 1 110 ? 4.286 2.602 -6.439 1.00 95.62 110 SER A CA 1
ATOM 821 C C . SER A 1 110 ? 5.112 1.694 -7.335 1.00 95.62 110 SER A C 1
ATOM 823 O O . SER A 1 110 ? 6.331 1.819 -7.312 1.00 95.62 110 SER A O 1
ATOM 825 N N . LEU A 1 111 ? 4.494 0.794 -8.106 1.00 97.62 111 LEU A N 1
ATOM 826 C CA . LEU A 1 111 ? 5.248 -0.202 -8.875 1.00 97.62 111 LEU A CA 1
ATOM 827 C C . LEU A 1 111 ? 5.846 0.386 -10.153 1.00 97.62 111 LEU A C 1
ATOM 829 O O . LEU A 1 111 ? 6.993 0.098 -10.467 1.00 97.62 111 LEU A O 1
ATOM 833 N N . ALA A 1 112 ? 5.096 1.219 -10.874 1.00 97.75 112 ALA A N 1
ATOM 834 C CA . ALA A 1 112 ? 5.548 1.863 -12.107 1.00 97.75 112 ALA A CA 1
ATOM 835 C C . ALA A 1 112 ? 5.264 3.383 -12.143 1.00 97.75 112 ALA A C 1
ATOM 837 O O . ALA A 1 112 ? 4.657 3.872 -13.109 1.00 97.75 112 ALA A O 1
ATOM 838 N N . PRO A 1 113 ? 5.681 4.165 -11.124 1.00 96.94 113 PRO A N 1
ATOM 839 C CA . PRO A 1 113 ? 5.579 5.619 -11.174 1.00 96.94 113 PRO A CA 1
ATOM 840 C C . PRO A 1 113 ? 6.462 6.196 -12.289 1.00 96.94 113 PRO A C 1
ATOM 842 O O . PRO A 1 113 ? 7.436 5.559 -12.693 1.00 96.94 113 PRO A O 1
ATOM 845 N N . PRO A 1 114 ? 6.188 7.423 -12.773 1.00 95.75 114 PRO A N 1
ATOM 846 C CA . PRO A 1 114 ? 7.022 8.073 -13.791 1.00 95.75 114 PRO A CA 1
ATOM 847 C C . PRO A 1 114 ? 8.514 8.146 -13.426 1.00 95.75 114 PRO A C 1
ATOM 849 O O . PRO A 1 114 ? 9.365 8.070 -14.303 1.00 95.75 114 PRO A O 1
ATOM 852 N N . SER A 1 115 ? 8.840 8.248 -12.134 1.00 95.75 115 SER A N 1
ATOM 853 C CA . SER A 1 115 ? 10.220 8.237 -11.632 1.00 95.75 115 SER A CA 1
ATOM 854 C C . SER A 1 115 ? 10.929 6.883 -11.775 1.00 95.75 115 SER A C 1
ATOM 856 O O . SER A 1 115 ? 12.154 6.860 -11.874 1.00 95.75 115 SER A O 1
ATOM 858 N N . ALA A 1 116 ? 10.185 5.772 -11.780 1.00 97.06 116 ALA A N 1
ATOM 859 C CA . ALA A 1 116 ? 10.711 4.416 -11.956 1.00 97.06 116 ALA A CA 1
ATOM 860 C C . ALA A 1 116 ? 10.611 3.922 -13.413 1.00 97.06 116 ALA A C 1
ATOM 862 O O . ALA A 1 116 ? 11.336 3.011 -13.800 1.00 97.06 116 ALA A O 1
ATOM 863 N N . ASP A 1 117 ? 9.750 4.539 -14.227 1.00 97.12 117 ASP A N 1
ATOM 864 C CA . ASP A 1 117 ? 9.551 4.240 -15.651 1.00 97.12 117 ASP A CA 1
ATOM 865 C C . ASP A 1 117 ? 9.790 5.486 -16.536 1.00 97.12 117 ASP A C 1
ATOM 867 O O . ASP A 1 117 ? 8.866 5.973 -17.195 1.00 97.12 117 ASP A O 1
ATOM 871 N N . PRO A 1 118 ? 11.019 6.040 -16.567 1.00 96.06 118 PRO A N 1
ATOM 872 C CA . PRO A 1 118 ? 11.307 7.293 -17.272 1.00 96.06 118 PRO A CA 1
ATOM 873 C C . PRO A 1 118 ? 11.146 7.190 -18.796 1.00 96.06 118 PRO A C 1
ATOM 875 O O . PRO A 1 118 ? 10.968 8.202 -19.467 1.00 96.06 118 PRO A O 1
ATOM 878 N N . TYR A 1 119 ? 11.201 5.974 -19.344 1.00 96.25 119 TYR A N 1
ATOM 879 C CA . TYR A 1 119 ? 11.053 5.708 -20.776 1.00 96.25 119 TYR A CA 1
ATOM 880 C C . TYR A 1 119 ? 9.627 5.295 -21.173 1.00 96.25 119 TYR A C 1
ATOM 882 O O . TYR A 1 119 ? 9.377 5.044 -22.349 1.00 96.25 119 TYR A O 1
ATOM 890 N N . GLY A 1 120 ? 8.689 5.218 -20.220 1.00 96.12 120 GLY A N 1
ATOM 891 C CA . GLY A 1 120 ? 7.284 4.906 -20.494 1.00 96.12 120 GLY A CA 1
ATOM 892 C C . GLY A 1 120 ? 7.012 3.457 -20.913 1.00 96.12 120 GLY A C 1
ATOM 893 O O . GLY A 1 120 ? 5.964 3.182 -21.497 1.00 96.12 120 GLY A O 1
ATOM 894 N N . VAL A 1 121 ? 7.916 2.520 -20.612 1.00 97.19 121 VAL A N 1
ATOM 895 C CA . VAL A 1 121 ? 7.792 1.092 -20.963 1.00 97.19 121 VAL A CA 1
ATOM 896 C C . VAL A 1 121 ? 6.556 0.467 -20.312 1.00 97.19 121 VAL A C 1
ATOM 898 O O . VAL A 1 121 ? 5.930 -0.434 -20.872 1.00 97.19 121 VAL A O 1
ATOM 901 N N . TRP A 1 122 ? 6.179 0.949 -19.130 1.00 97.75 122 TRP A N 1
ATOM 902 C CA . TRP A 1 122 ? 5.031 0.472 -18.366 1.00 97.75 122 TRP A CA 1
ATOM 903 C C . TRP A 1 122 ? 3.763 1.295 -18.580 1.00 97.75 122 TRP A C 1
ATOM 905 O O . TRP A 1 122 ? 2.725 0.919 -18.037 1.00 97.75 122 TRP A O 1
ATOM 915 N N . HIS A 1 123 ? 3.812 2.383 -19.359 1.00 96.44 123 HIS A N 1
ATOM 916 C CA . HIS A 1 123 ? 2.694 3.317 -19.518 1.00 96.44 123 HIS A CA 1
ATOM 917 C C . HIS A 1 123 ? 1.396 2.626 -19.959 1.00 96.44 123 HIS A C 1
ATOM 919 O O . HIS A 1 123 ? 0.380 2.745 -19.280 1.00 96.44 123 HIS A O 1
ATOM 925 N N . ASP A 1 124 ? 1.436 1.858 -21.049 1.00 96.94 124 ASP A N 1
ATOM 926 C CA . ASP A 1 124 ? 0.257 1.147 -21.551 1.00 96.94 124 ASP A CA 1
ATOM 927 C C . ASP A 1 124 ? -0.202 0.037 -20.594 1.00 96.94 124 ASP A C 1
ATOM 929 O O . ASP A 1 124 ? -1.394 -0.093 -20.317 1.00 96.94 124 ASP A O 1
ATOM 933 N N . CYS A 1 125 ? 0.744 -0.733 -20.048 1.00 97.25 125 CYS A N 1
ATOM 934 C CA . CYS A 1 125 ? 0.468 -1.867 -19.165 1.00 97.25 125 CYS A CA 1
ATOM 935 C C . CYS A 1 125 ? -0.205 -1.447 -17.845 1.00 97.25 125 CYS A C 1
ATOM 937 O O . CYS A 1 125 ? -1.189 -2.062 -17.436 1.00 97.25 125 CYS A O 1
ATOM 939 N N . LYS A 1 126 ? 0.271 -0.374 -17.192 1.00 94.62 126 LYS A N 1
ATOM 940 C CA . LYS A 1 126 ? -0.279 0.104 -15.905 1.00 94.62 126 LYS A CA 1
ATOM 941 C C . LYS A 1 126 ? -1.648 0.783 -16.024 1.00 94.62 126 LYS A C 1
ATOM 943 O O . LYS A 1 126 ? -2.351 0.932 -15.026 1.00 94.62 126 LYS A O 1
ATOM 948 N N . MET A 1 127 ? -2.013 1.210 -17.234 1.00 94.62 127 MET A N 1
ATOM 949 C CA . MET A 1 127 ? -3.327 1.781 -17.547 1.00 94.62 127 MET A CA 1
ATOM 950 C C . MET A 1 127 ? -4.304 0.716 -18.053 1.00 94.62 127 MET A C 1
ATOM 952 O O . MET A 1 127 ? -5.507 0.814 -17.820 1.00 94.62 127 MET A O 1
ATOM 956 N N . ASN A 1 128 ? -3.795 -0.310 -18.739 1.00 94.69 128 ASN A N 1
ATOM 957 C CA . ASN A 1 128 ? -4.573 -1.432 -19.236 1.00 94.69 128 ASN A CA 1
ATOM 958 C C . ASN A 1 128 ? -3.741 -2.721 -19.206 1.00 94.69 128 ASN A C 1
ATOM 960 O O . ASN A 1 128 ? -2.898 -2.951 -20.075 1.00 94.69 128 ASN A O 1
ATOM 964 N N . HIS A 1 129 ? -4.052 -3.613 -18.262 1.00 91.38 129 HIS A N 1
ATOM 965 C CA . HIS A 1 129 ? -3.321 -4.869 -18.090 1.00 91.38 129 HIS A CA 1
ATOM 966 C C . HIS A 1 129 ? -3.361 -5.797 -19.320 1.00 91.38 129 HIS A C 1
ATOM 968 O O . HIS A 1 129 ? -2.480 -6.639 -19.479 1.00 91.38 129 HIS A O 1
ATOM 974 N N . ALA A 1 130 ? -4.330 -5.629 -20.230 1.00 94.75 130 ALA A N 1
ATOM 975 C CA . ALA A 1 130 ? -4.372 -6.374 -21.491 1.00 94.75 130 ALA A CA 1
ATOM 976 C C . ALA A 1 130 ? -3.259 -5.965 -22.477 1.00 94.75 130 ALA A C 1
ATOM 978 O O . ALA A 1 130 ? -3.015 -6.670 -23.451 1.00 94.75 130 ALA A O 1
ATOM 979 N N . ARG A 1 131 ? -2.589 -4.830 -22.235 1.00 97.62 131 ARG A N 1
ATOM 980 C CA . ARG A 1 131 ? -1.450 -4.340 -23.024 1.00 97.62 131 ARG A CA 1
ATOM 981 C C . ARG A 1 131 ? -0.093 -4.713 -22.427 1.00 97.62 131 ARG A C 1
ATOM 983 O O . ARG A 1 131 ? 0.932 -4.303 -22.960 1.00 97.62 131 ARG A O 1
ATOM 990 N N . CYS A 1 132 ? -0.067 -5.460 -21.326 1.00 97.69 132 CYS A N 1
ATOM 991 C CA . CYS A 1 132 ? 1.183 -5.895 -20.722 1.00 97.69 132 CYS A CA 1
ATOM 992 C C . CYS A 1 132 ? 1.867 -6.977 -21.565 1.00 97.69 132 CYS A C 1
ATOM 994 O O . CYS A 1 132 ? 1.230 -7.911 -22.054 1.00 97.69 132 CYS A O 1
ATOM 996 N N . SER A 1 133 ? 3.191 -6.892 -21.672 1.00 98.31 133 SER A N 1
ATOM 997 C CA . SER A 1 133 ? 4.012 -7.986 -22.186 1.00 98.31 133 SER A CA 1
ATOM 998 C C . SER A 1 133 ? 4.025 -9.174 -21.213 1.00 98.31 133 SER A C 1
ATOM 1000 O O . SER A 1 133 ? 3.686 -9.049 -20.033 1.00 98.31 133 SER A O 1
ATOM 1002 N N . ALA A 1 134 ? 4.490 -10.337 -21.676 1.00 98.12 134 ALA A N 1
ATOM 1003 C CA . ALA A 1 134 ? 4.626 -11.519 -20.824 1.00 98.12 134 ALA A CA 1
ATOM 1004 C C . ALA A 1 134 ? 5.521 -11.270 -19.590 1.00 98.12 134 ALA A C 1
ATOM 1006 O O . ALA A 1 134 ? 5.203 -11.740 -18.497 1.00 98.12 134 ALA A O 1
ATOM 1007 N N . SER A 1 135 ? 6.601 -10.492 -19.736 1.00 98.06 135 SER A N 1
ATOM 1008 C CA . SER A 1 135 ? 7.491 -10.148 -18.620 1.00 98.06 135 SER A CA 1
ATOM 1009 C C . SER A 1 135 ? 6.841 -9.179 -17.629 1.00 98.06 135 SER A C 1
ATOM 1011 O O . SER A 1 135 ? 6.989 -9.349 -16.419 1.00 98.06 135 SER A O 1
ATOM 1013 N N . GLN A 1 136 ? 6.058 -8.210 -18.113 1.00 98.00 136 GLN A N 1
ATOM 1014 C CA . GLN A 1 136 ? 5.290 -7.305 -17.253 1.00 98.00 136 GLN A CA 1
ATOM 1015 C C . GLN A 1 136 ? 4.216 -8.060 -16.462 1.00 98.00 136 GLN A C 1
ATOM 1017 O O . GLN A 1 136 ? 4.069 -7.852 -15.258 1.00 98.00 136 GLN A O 1
ATOM 1022 N N . ILE A 1 137 ? 3.517 -9.000 -17.108 1.00 98.06 137 ILE A N 1
ATOM 1023 C CA . ILE A 1 137 ? 2.570 -9.886 -16.425 1.00 98.06 137 ILE A CA 1
ATOM 1024 C C . ILE A 1 137 ? 3.278 -10.728 -15.361 1.00 98.06 137 ILE A C 1
ATOM 1026 O O . ILE A 1 137 ? 2.769 -10.825 -1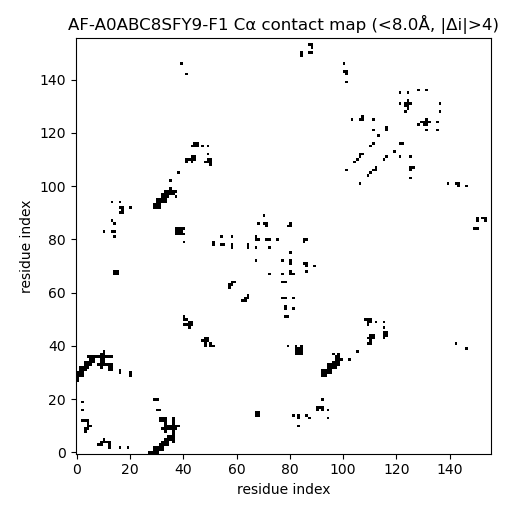4.248 1.00 98.06 137 ILE A O 1
ATOM 1030 N N . GLN A 1 138 ? 4.449 -11.307 -15.646 1.00 98.12 138 GLN A N 1
ATOM 1031 C CA . GLN A 1 138 ? 5.208 -12.066 -14.642 1.00 98.12 138 GLN A CA 1
ATOM 1032 C C . GLN A 1 138 ? 5.570 -11.222 -13.417 1.00 98.12 138 GLN A C 1
ATOM 1034 O O . GLN A 1 138 ? 5.413 -11.691 -12.290 1.00 98.12 138 GLN A O 1
ATOM 1039 N N . PHE A 1 139 ? 5.992 -9.974 -13.616 1.00 97.94 139 PHE A N 1
ATOM 1040 C CA . PHE A 1 139 ? 6.256 -9.049 -12.515 1.00 97.94 139 PHE A CA 1
ATOM 1041 C C . PHE A 1 139 ? 4.989 -8.777 -11.684 1.00 97.94 139 PHE A C 1
ATOM 1043 O O . PHE A 1 139 ? 5.022 -8.900 -10.459 1.00 97.94 139 PHE A O 1
ATOM 1050 N N . LEU A 1 140 ? 3.845 -8.508 -12.331 1.00 97.69 140 LEU A N 1
ATOM 1051 C CA . LEU A 1 140 ? 2.565 -8.330 -11.631 1.00 97.69 140 LEU A CA 1
ATOM 1052 C C . LEU A 1 140 ? 2.145 -9.601 -10.875 1.00 97.69 140 LEU A C 1
ATOM 1054 O O . LEU A 1 140 ? 1.659 -9.516 -9.748 1.00 97.69 140 LEU A O 1
ATOM 1058 N N . GLN A 1 141 ? 2.365 -10.793 -11.439 1.00 98.00 141 GLN A N 1
ATOM 1059 C CA . GLN A 1 141 ? 2.118 -12.054 -10.728 1.00 98.00 141 GLN A CA 1
ATOM 1060 C C . GLN A 1 141 ? 3.017 -12.208 -9.497 1.00 98.00 141 GLN A C 1
ATOM 1062 O O . GLN A 1 141 ? 2.550 -12.682 -8.463 1.00 98.00 141 GLN A O 1
ATOM 1067 N N . GLY A 1 142 ? 4.276 -11.767 -9.574 1.00 97.88 142 GLY A N 1
ATOM 1068 C CA . GLY A 1 142 ? 5.170 -11.688 -8.419 1.00 97.88 142 GLY A CA 1
ATOM 1069 C C . GLY A 1 142 ? 4.592 -10.811 -7.306 1.00 97.88 142 GLY A C 1
ATOM 1070 O O . GLY A 1 142 ? 4.513 -11.249 -6.159 1.00 97.88 142 GLY A O 1
ATOM 1071 N N . PHE A 1 143 ? 4.097 -9.621 -7.657 1.00 97.75 143 PHE A N 1
ATOM 1072 C CA . PHE A 1 143 ? 3.419 -8.721 -6.720 1.00 97.75 143 PHE A CA 1
ATOM 1073 C C . PHE A 1 143 ? 2.161 -9.353 -6.097 1.00 97.75 143 PHE A C 1
ATOM 1075 O O . PHE A 1 143 ? 2.010 -9.357 -4.876 1.00 97.75 143 PHE A O 1
ATOM 1082 N N . ARG A 1 144 ? 1.299 -9.984 -6.905 1.00 97.56 144 ARG A N 1
ATOM 1083 C CA . ARG A 1 144 ? 0.127 -10.726 -6.404 1.00 97.56 144 ARG A CA 1
ATOM 1084 C C . ARG A 1 144 ? 0.526 -11.839 -5.434 1.00 97.56 144 ARG A C 1
ATOM 1086 O O . ARG A 1 144 ? -0.127 -12.026 -4.412 1.00 97.56 144 ARG A O 1
ATOM 1093 N N . ASN A 1 145 ? 1.577 -12.593 -5.742 1.00 98.06 145 ASN A N 1
ATOM 1094 C CA . ASN A 1 145 ? 2.049 -13.659 -4.860 1.00 98.06 145 ASN A CA 1
ATOM 1095 C C . ASN A 1 145 ? 2.588 -13.096 -3.540 1.00 98.06 145 ASN A C 1
ATOM 1097 O O . ASN A 1 145 ? 2.341 -13.692 -2.494 1.00 98.06 145 ASN A O 1
ATOM 1101 N N . HIS A 1 146 ? 3.259 -11.939 -3.569 1.00 96.94 146 HIS A N 1
ATOM 1102 C CA . HIS A 1 146 ? 3.649 -11.229 -2.352 1.00 96.94 146 HIS A CA 1
ATOM 1103 C C . HIS A 1 146 ? 2.417 -10.886 -1.504 1.00 96.94 146 HIS A C 1
ATOM 1105 O O . HIS A 1 146 ? 2.361 -11.290 -0.347 1.00 96.94 146 HIS A O 1
ATOM 1111 N N . MET A 1 147 ? 1.383 -10.282 -2.102 1.00 96.44 147 MET A N 1
ATOM 1112 C CA . MET A 1 147 ? 0.120 -9.978 -1.417 1.00 96.44 147 MET A CA 1
ATOM 1113 C C . MET A 1 147 ? -0.496 -11.209 -0.741 1.00 96.44 147 MET A C 1
ATOM 1115 O O . MET A 1 147 ? -0.835 -11.170 0.441 1.00 96.44 147 MET A O 1
ATOM 1119 N N . LEU A 1 148 ? -0.629 -12.311 -1.489 1.00 96.31 148 LEU A N 1
ATOM 1120 C CA . LEU A 1 148 ? -1.221 -13.558 -0.997 1.00 96.31 148 LEU A CA 1
ATOM 1121 C C . LEU A 1 148 ? -0.417 -14.162 0.160 1.00 96.31 148 LEU A C 1
ATO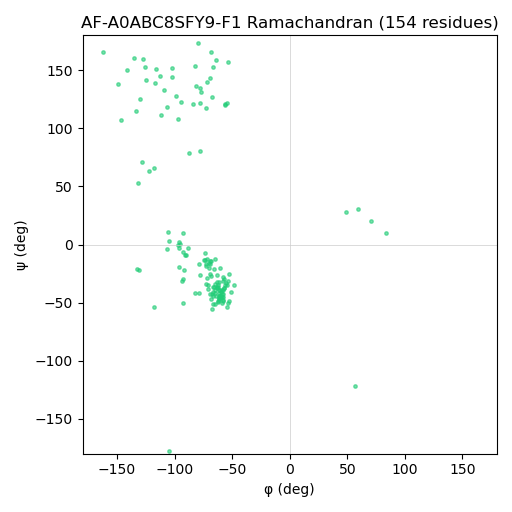M 1123 O O . LEU A 1 148 ? -1.001 -14.715 1.092 1.00 96.31 148 LEU A O 1
ATOM 1127 N N . ASN A 1 149 ? 0.910 -14.050 0.114 1.00 95.75 149 ASN A N 1
ATOM 1128 C CA . ASN A 1 149 ? 1.775 -14.507 1.194 1.00 95.75 149 ASN A CA 1
ATOM 1129 C C . ASN A 1 149 ? 1.618 -13.632 2.446 1.00 95.75 149 ASN A C 1
ATOM 1131 O O . ASN A 1 149 ? 1.492 -14.182 3.540 1.00 95.75 149 ASN A O 1
ATOM 1135 N N . SER A 1 150 ? 1.548 -12.305 2.292 1.00 94.62 150 SER A N 1
ATOM 1136 C CA . SER A 1 150 ? 1.403 -11.364 3.411 1.00 94.62 150 SER A CA 1
ATOM 1137 C C . SER A 1 150 ? 0.095 -11.564 4.186 1.00 94.62 150 SER A C 1
ATOM 1139 O O . SER A 1 150 ? 0.082 -11.461 5.409 1.00 94.62 150 SER A O 1
ATOM 1141 N N . ILE A 1 151 ? -1.002 -11.929 3.511 1.00 94.81 151 ILE A N 1
ATOM 1142 C CA . ILE A 1 151 ? -2.303 -12.168 4.170 1.00 94.81 151 ILE A CA 1
ATOM 1143 C C . ILE A 1 151 ? -2.506 -13.604 4.660 1.00 94.81 151 ILE A C 1
ATOM 1145 O O . ILE A 1 151 ? -3.544 -13.906 5.256 1.00 94.81 151 ILE A O 1
ATOM 1149 N N . ARG A 1 152 ? -1.553 -14.514 4.418 1.00 92.94 152 ARG A N 1
ATOM 1150 C CA . ARG A 1 152 ? -1.723 -15.933 4.763 1.00 92.94 152 ARG A CA 1
ATOM 1151 C C . ARG A 1 152 ? -1.936 -16.125 6.262 1.00 92.94 152 ARG A C 1
ATOM 1153 O O . ARG A 1 152 ? -2.838 -16.859 6.634 1.00 92.94 152 ARG A O 1
ATOM 1160 N N . ALA A 1 153 ? -1.151 -15.449 7.101 1.00 84.69 153 ALA A N 1
ATOM 1161 C CA . ALA A 1 153 ? -1.273 -15.546 8.558 1.00 84.69 153 ALA A CA 1
ATOM 1162 C C . ALA A 1 153 ? -2.560 -14.902 9.104 1.00 84.69 153 ALA A C 1
ATOM 1164 O O . ALA A 1 153 ? -3.036 -15.298 10.158 1.00 84.69 153 ALA A O 1
ATOM 1165 N N . PHE A 1 154 ? -3.125 -13.932 8.382 1.00 86.75 154 PHE A N 1
ATOM 1166 C CA . PHE A 1 154 ? -4.384 -13.273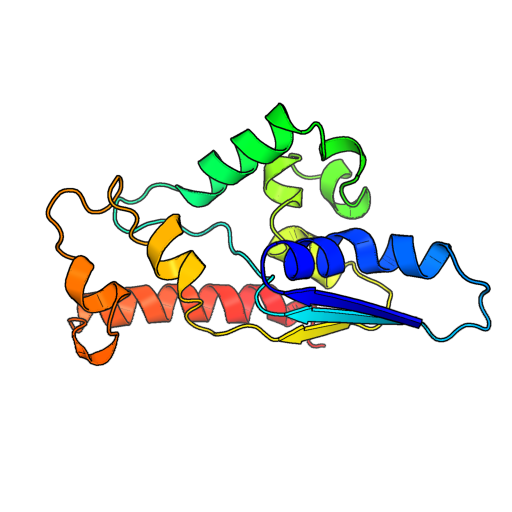 8.737 1.00 86.75 154 PHE A CA 1
ATOM 1167 C C . PHE A 1 154 ? -5.620 -14.123 8.398 1.00 86.75 154 PHE A C 1
ATOM 1169 O O . PHE A 1 154 ? -6.674 -13.960 9.001 1.00 86.75 154 PHE A O 1
ATOM 1176 N N . SER A 1 155 ? -5.504 -15.013 7.412 1.00 78.81 155 SER A N 1
ATOM 1177 C CA . SER A 1 155 ? -6.635 -15.767 6.854 1.00 78.81 155 SER A CA 1
ATOM 1178 C C . SER A 1 155 ? -6.860 -17.136 7.520 1.00 78.81 155 SER A C 1
ATOM 1180 O O . SER A 1 155 ? -7.607 -17.948 6.973 1.00 78.81 155 SER A O 1
ATOM 1182 N N . ILE A 1 156 ? -6.177 -17.410 8.639 1.00 62.19 156 ILE A N 1
ATOM 1183 C CA . ILE A 1 156 ? -6.248 -18.660 9.421 1.00 62.19 156 ILE A CA 1
ATOM 1184 C C . ILE A 1 156 ? -7.104 -18.412 10.661 1.00 62.19 156 ILE A C 1
ATOM 1186 O O . ILE A 1 156 ? -8.001 -19.244 10.916 1.00 62.19 156 ILE A O 1
#

Secondary structure (DSSP, 8-state):
-EEEEETHHHHHHHHTHHHHHHTS-TTS--EEEEES-----PPPTTSS-HHHHHHHHHHHHHTGGGGS-HHHHTTS-HHHHHSGGGTGGG--S-EEEE--TT-HHHIIIIIS-TTT-TT-TTHHHHH-GGG--HHHHHHHHHHHHHHHHHTTTTT-

Organism: NCBI:txid185542

Sequence (156 aa):
ALLSGCSAGGLASILHCDEFRNLFPSSTKVKCLGDAGLFLDAVDVSGKRSLRTLFEGVVSLQGVQKNLPHTCTNHLDPTSCFFPENSIAAIKTPMFLLNAAYDSWQVQASLAPPSADPYGVWHDCKMNHARCSASQIQFLQGFRNHMLNSIRAFSI

Nearest PDB structures (foldseek):
  8bsq-assembly1_A  TM=7.883E-01  e=1.013E-04  Homo sapiens
  7bo5-assembly1_A  TM=7.860E-01  e=6.162E-04  Homo sapiens
  6tr5-assembly1_A  TM=7.773E-01  e=5.814E-04  Homo sapiens
  7bnf-assembly1_A  TM=7.800E-01  e=1.103E-03  Homo sapiens
  1o9g-assembly1_A  TM=2.250E-01  e=3.041E+00  Streptomyces viridochromogenes

Solvent-accessible surface area (backbone atoms only — not comparable to full-atom values): 8651 Å² total; per-residue (Å²): 92,73,44,67,26,57,38,75,42,1,32,46,22,59,63,38,35,54,61,59,46,68,78,46,61,91,86,58,64,53,40,26,31,20,29,59,22,79,51,71,89,50,70,17,76,65,73,45,46,52,45,5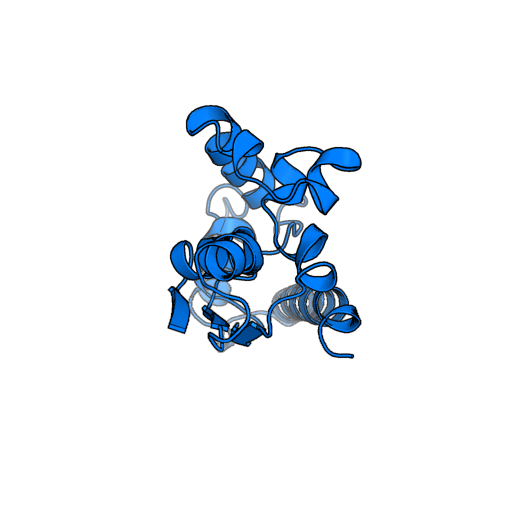0,57,52,44,38,51,50,35,63,75,68,55,45,58,84,72,46,52,62,89,28,51,78,81,41,55,56,50,59,45,70,25,42,68,65,43,56,66,74,60,82,51,56,66,45,82,46,65,62,73,73,41,61,62,51,42,38,67,26,34,49,21,65,90,48,32,80,84,48,82,50,53,58,25,61,75,35,69,90,62,40,51,75,68,54,46,50,51,52,51,51,51,31,50,51,52,56,56,53,47,47,74,57,76,112

Foldseek 3Di:
DEQEDAACSLLVQQFCVVVVVVVDDPPDQYEYERHQNQADQDQALQRHRQVLVVLVCVCVVVVCLVSGDPVQVVPDPSSVSSHSLRCNLVDPHHYDYHHDLLRLCCVDRTHPDCVSCVPCLCVCCSVPVVPDDPVRVVVSVVSSVVVCVSCVSVVD

Radius of gyration: 16.53 Å; Cα contacts (8 Å, |Δi|>4): 236; chains: 1; bounding box: 35×33×49 Å

Mean predicted aligned error: 2.79 Å

InterPro domains:
  IPR004963 Pectinacetylesterase/NOTUM [PF03283] (1-154)
  IPR004963 Pectinacetylesterase/NOTUM [PTHR21562] (1-151)

pLDDT: mean 96.31, std 3.7, range [62.19, 98.69]